Protein AF-A0AAN8XB09-F1 (afdb_monomer_lite)

Structure (mmCIF, N/CA/C/O backbone):
data_AF-A0AAN8XB09-F1
#
_entry.id   AF-A0AAN8XB09-F1
#
loop_
_atom_site.group_PDB
_atom_site.id
_atom_site.type_symbol
_atom_site.label_atom_id
_atom_site.label_alt_id
_atom_site.label_comp_id
_atom_site.label_asym_id
_atom_site.label_entity_id
_atom_site.label_seq_id
_atom_site.pdbx_PDB_ins_code
_atom_site.Cartn_x
_atom_site.Cartn_y
_atom_site.Cartn_z
_atom_site.occupancy
_atom_site.B_iso_or_equiv
_atom_site.auth_seq_id
_atom_site.auth_comp_id
_atom_site.auth_asym_id
_atom_site.auth_atom_id
_atom_site.pdbx_PDB_model_num
ATOM 1 N N . MET A 1 1 ? 33.584 -12.060 -69.309 1.00 44.81 1 MET A N 1
ATOM 2 C CA . MET A 1 1 ? 32.182 -11.634 -69.091 1.00 44.81 1 MET A CA 1
ATOM 3 C C . MET A 1 1 ? 31.789 -12.000 -67.665 1.00 44.81 1 MET A C 1
ATOM 5 O O . MET A 1 1 ? 31.507 -13.163 -67.406 1.00 44.81 1 MET A O 1
ATOM 9 N N . PHE A 1 2 ? 31.856 -11.060 -66.720 1.00 52.25 2 PHE A N 1
ATOM 10 C CA . PHE A 1 2 ? 31.506 -11.330 -65.321 1.00 52.25 2 PHE A CA 1
ATOM 11 C C . PHE A 1 2 ? 30.027 -11.010 -65.097 1.00 52.25 2 PHE A C 1
ATOM 13 O O . PHE A 1 2 ? 29.594 -9.882 -65.309 1.00 52.25 2 PHE A O 1
ATOM 20 N N . LYS A 1 3 ? 29.246 -12.029 -64.727 1.00 57.28 3 LYS A N 1
ATOM 21 C CA . LYS A 1 3 ? 27.818 -11.898 -64.423 1.00 57.28 3 LYS A CA 1
ATOM 22 C C . LYS A 1 3 ? 27.661 -11.194 -63.072 1.00 57.28 3 LYS A C 1
ATOM 24 O O . LYS A 1 3 ? 28.112 -11.712 -62.052 1.00 57.28 3 LYS A O 1
ATOM 29 N N . SER A 1 4 ? 27.030 -10.023 -63.080 1.00 57.72 4 SER A N 1
ATOM 30 C CA . SER A 1 4 ? 26.702 -9.240 -61.888 1.00 57.72 4 SER A CA 1
ATOM 31 C C . SER A 1 4 ? 25.824 -10.057 -60.935 1.00 57.72 4 SER A C 1
ATOM 33 O O . SER A 1 4 ? 24.752 -10.529 -61.317 1.00 57.72 4 SER A O 1
ATOM 35 N N . LYS A 1 5 ? 26.287 -10.252 -59.695 1.00 62.44 5 LYS A N 1
ATOM 36 C CA . LYS A 1 5 ? 25.524 -10.931 -58.640 1.00 62.44 5 LYS A CA 1
ATOM 37 C C . LYS A 1 5 ? 24.360 -10.030 -58.214 1.00 62.44 5 LYS A C 1
ATOM 39 O O . LYS A 1 5 ? 24.581 -8.865 -57.888 1.00 62.44 5 LYS A O 1
ATOM 44 N N . ARG A 1 6 ? 23.130 -10.558 -58.241 1.00 64.25 6 ARG A N 1
ATOM 45 C CA . ARG A 1 6 ? 21.943 -9.859 -57.724 1.00 64.25 6 ARG A CA 1
ATOM 46 C C . ARG A 1 6 ? 22.137 -9.637 -56.225 1.00 64.25 6 ARG A C 1
ATOM 48 O O . ARG A 1 6 ? 22.438 -10.588 -55.509 1.00 64.25 6 ARG A O 1
ATOM 55 N N . LYS A 1 7 ? 22.008 -8.388 -55.781 1.00 66.31 7 LYS A N 1
ATOM 56 C CA . LYS A 1 7 ? 21.988 -8.039 -54.361 1.00 66.31 7 LYS A CA 1
ATOM 57 C C . LYS A 1 7 ? 20.686 -8.596 -53.789 1.00 66.31 7 LYS A C 1
ATOM 59 O O . LYS A 1 7 ? 19.617 -8.191 -54.228 1.00 66.31 7 LYS A O 1
ATOM 64 N N . THR A 1 8 ? 20.777 -9.572 -52.897 1.00 66.62 8 THR A N 1
ATOM 65 C CA . THR A 1 8 ? 19.630 -10.028 -52.111 1.00 66.62 8 THR A CA 1
ATOM 66 C C . THR A 1 8 ? 19.258 -8.876 -51.183 1.00 66.62 8 THR A C 1
ATOM 68 O O . THR A 1 8 ? 20.065 -8.495 -50.337 1.00 66.62 8 THR A O 1
ATOM 71 N N . GLU A 1 9 ? 18.109 -8.248 -51.413 1.00 75.25 9 GLU A N 1
ATOM 72 C CA . GLU A 1 9 ? 17.637 -7.143 -50.579 1.00 75.25 9 GLU A CA 1
ATOM 73 C C . GLU A 1 9 ? 17.267 -7.689 -49.197 1.00 75.25 9 GLU A C 1
ATOM 75 O O . GLU A 1 9 ? 16.571 -8.700 -49.081 1.00 75.25 9 GLU A O 1
ATOM 80 N N . LEU A 1 10 ? 17.808 -7.063 -48.151 1.00 80.12 10 LEU A N 1
ATOM 81 C CA . LEU A 1 10 ? 17.445 -7.384 -46.775 1.00 80.12 10 LEU A CA 1
ATOM 82 C C . LEU A 1 10 ? 16.000 -6.927 -46.519 1.00 80.12 10 LEU A C 1
ATOM 84 O O . LEU A 1 10 ? 15.575 -5.927 -47.103 1.00 80.12 10 LEU A O 1
ATOM 88 N N . PRO A 1 11 ? 15.248 -7.635 -45.658 1.00 80.94 11 PRO A N 1
ATOM 89 C CA . PRO A 1 11 ? 13.928 -7.181 -45.244 1.00 80.94 11 PRO A CA 1
ATOM 90 C C . PRO A 1 11 ? 14.013 -5.784 -44.619 1.00 80.94 11 PRO A C 1
ATOM 92 O O . PRO A 1 11 ? 15.023 -5.421 -44.009 1.00 80.94 11 PRO A O 1
ATOM 95 N N . ALA A 1 12 ? 12.949 -5.003 -44.806 1.00 79.38 12 ALA A N 1
ATOM 96 C CA . ALA A 1 12 ? 12.862 -3.649 -44.283 1.00 79.38 12 ALA A CA 1
ATOM 97 C C . ALA A 1 12 ? 13.034 -3.632 -42.756 1.00 79.38 12 ALA A C 1
ATOM 99 O O . ALA A 1 12 ? 12.578 -4.539 -42.056 1.00 79.38 12 ALA A O 1
ATOM 100 N N . LEU A 1 13 ? 13.704 -2.589 -42.260 1.00 81.75 13 LEU A N 1
ATOM 101 C CA . LEU A 1 13 ? 13.862 -2.363 -40.829 1.00 81.75 13 LEU A CA 1
ATOM 102 C C . LEU A 1 13 ? 12.473 -2.126 -40.208 1.00 81.75 13 LEU A C 1
ATOM 104 O O . LEU A 1 13 ? 11.693 -1.370 -40.792 1.00 81.75 13 LEU A O 1
ATOM 108 N N . PRO A 1 14 ? 12.148 -2.753 -39.064 1.00 84.56 14 PRO A N 1
ATOM 109 C CA . PRO A 1 14 ? 10.896 -2.481 -38.374 1.00 84.56 14 PRO A CA 1
ATOM 110 C C . PRO A 1 14 ? 10.813 -1.010 -37.957 1.00 84.56 14 PRO A C 1
ATOM 112 O O . PRO A 1 14 ? 11.830 -0.368 -37.678 1.00 84.56 14 PRO A O 1
ATOM 115 N N . GLU A 1 15 ? 9.590 -0.487 -37.926 1.00 84.94 15 GLU A N 1
ATOM 116 C CA . GLU A 1 15 ? 9.333 0.876 -37.476 1.00 84.94 15 GLU A CA 1
ATOM 117 C C . GLU A 1 15 ? 9.618 1.020 -35.979 1.00 84.94 15 GLU A C 1
ATOM 119 O O . GLU A 1 15 ? 9.389 0.106 -35.184 1.00 84.94 15 GLU A O 1
ATOM 124 N N . VAL A 1 16 ? 10.145 2.187 -35.608 1.00 88.81 16 VAL A N 1
ATOM 125 C CA . VAL A 1 16 ? 10.386 2.536 -34.207 1.00 88.81 16 VAL A CA 1
ATOM 126 C C . VAL A 1 16 ? 9.027 2.795 -33.549 1.00 88.81 16 VAL A C 1
ATOM 128 O O . VAL A 1 16 ? 8.222 3.523 -34.136 1.00 88.81 16 VAL A O 1
ATOM 131 N N . PRO A 1 17 ? 8.755 2.228 -32.360 1.00 89.56 17 PRO A N 1
ATOM 132 C CA . PRO A 1 17 ? 7.486 2.437 -31.673 1.00 89.56 17 PRO A CA 1
ATOM 133 C C . PRO A 1 17 ? 7.253 3.914 -31.348 1.00 89.56 17 PRO A C 1
ATOM 135 O O . PRO A 1 17 ? 8.194 4.700 -31.182 1.00 89.56 17 PRO A O 1
ATOM 138 N N . SER A 1 18 ? 5.980 4.291 -31.251 1.00 91.94 18 SER A N 1
ATOM 139 C CA . SER A 1 18 ? 5.593 5.639 -30.841 1.00 91.94 18 SER A CA 1
ATOM 140 C C . SER A 1 18 ? 5.784 5.844 -29.335 1.00 91.94 18 SER A C 1
ATOM 142 O O . SER A 1 18 ? 5.909 4.895 -28.560 1.00 91.94 18 SER A O 1
ATOM 144 N N . TRP A 1 19 ? 5.791 7.109 -28.904 1.00 91.19 19 TRP A N 1
ATOM 145 C CA . TRP A 1 19 ? 5.917 7.449 -27.484 1.00 91.19 19 TRP A CA 1
ATOM 146 C C . TRP A 1 19 ? 4.750 6.913 -26.649 1.00 91.19 19 TRP A C 1
ATOM 148 O O . TRP A 1 19 ? 4.971 6.378 -25.568 1.00 91.19 19 TRP A O 1
ATOM 158 N N . ASP A 1 20 ? 3.533 6.976 -27.190 1.00 92.31 20 ASP A N 1
ATOM 159 C CA . ASP A 1 20 ? 2.329 6.489 -26.512 1.00 92.31 20 ASP A CA 1
ATOM 160 C C . ASP A 1 20 ? 2.385 4.974 -26.266 1.00 92.31 20 ASP A C 1
ATOM 162 O O . ASP A 1 20 ? 1.995 4.505 -25.200 1.00 92.31 20 ASP A O 1
ATOM 166 N N . GLN A 1 21 ? 2.929 4.215 -27.224 1.00 89.12 21 GLN A N 1
ATOM 167 C CA . GLN A 1 21 ? 3.105 2.764 -27.104 1.00 89.12 21 GLN A CA 1
ATOM 168 C C . GLN A 1 21 ? 4.128 2.414 -26.022 1.00 89.12 21 GLN A C 1
ATOM 170 O O . GLN A 1 21 ? 3.897 1.528 -25.206 1.00 89.12 21 GLN A O 1
ATOM 175 N N . MET A 1 22 ? 5.238 3.154 -25.968 1.00 87.81 22 MET A N 1
ATOM 176 C CA . MET A 1 22 ? 6.234 2.970 -24.912 1.00 87.81 22 MET A CA 1
ATOM 177 C C . MET A 1 22 ? 5.668 3.325 -23.530 1.00 87.81 22 MET A C 1
ATOM 179 O O . MET A 1 22 ? 5.970 2.651 -22.549 1.00 87.81 22 MET A O 1
ATOM 183 N N . GLU A 1 23 ? 4.848 4.373 -23.429 1.00 88.69 23 GLU A N 1
ATOM 184 C CA . GLU A 1 23 ? 4.213 4.755 -22.166 1.00 88.69 23 GLU A CA 1
ATOM 185 C C . GLU A 1 23 ? 3.176 3.718 -21.703 1.00 88.69 23 GLU A C 1
ATOM 187 O O . GLU A 1 23 ? 3.090 3.426 -20.508 1.00 88.69 23 GLU A O 1
ATOM 192 N N . GLU A 1 24 ? 2.405 3.142 -22.627 1.00 90.25 24 GLU A N 1
ATOM 193 C CA . GLU A 1 24 ? 1.474 2.046 -22.344 1.00 90.25 24 GLU A CA 1
ATOM 194 C C . GLU A 1 24 ? 2.210 0.817 -21.796 1.00 90.25 24 GLU A C 1
ATOM 196 O O . GLU A 1 24 ? 1.848 0.317 -20.727 1.00 90.25 24 GLU A O 1
ATOM 201 N N . ASP A 1 25 ? 3.289 0.396 -22.458 1.00 86.12 25 ASP A N 1
ATOM 202 C CA . ASP A 1 25 ? 4.109 -0.739 -22.027 1.00 86.12 25 ASP A CA 1
ATOM 203 C C . ASP A 1 25 ? 4.697 -0.510 -20.626 1.00 86.12 25 ASP A C 1
ATOM 205 O O . ASP A 1 25 ? 4.693 -1.413 -19.786 1.00 86.12 25 ASP A O 1
ATOM 209 N N . LEU A 1 26 ? 5.142 0.714 -20.318 1.00 82.69 26 LEU A N 1
ATOM 210 C CA . LEU A 1 26 ? 5.660 1.073 -18.994 1.00 82.69 26 LEU A CA 1
ATOM 211 C C . LEU A 1 26 ? 4.578 1.064 -17.908 1.00 82.69 26 LEU A C 1
ATOM 213 O O . LEU A 1 26 ? 4.854 0.665 -16.778 1.00 82.69 26 LEU A O 1
ATOM 217 N N . LYS A 1 27 ? 3.348 1.479 -18.226 1.00 82.25 27 LYS A N 1
ATOM 218 C CA . LYS A 1 27 ? 2.212 1.424 -17.288 1.00 82.25 27 LYS A CA 1
ATOM 219 C C . LYS A 1 27 ? 1.744 -0.006 -17.032 1.00 82.25 27 LYS A C 1
ATOM 221 O O . LYS A 1 27 ? 1.271 -0.299 -15.937 1.00 82.25 27 LYS A O 1
ATOM 226 N N . ALA A 1 28 ? 1.855 -0.874 -18.033 1.00 81.94 28 ALA A N 1
ATOM 227 C CA . ALA A 1 28 ? 1.493 -2.284 -17.942 1.00 81.94 28 ALA A CA 1
ATOM 228 C C . ALA A 1 28 ? 2.612 -3.164 -17.352 1.00 81.94 28 ALA A C 1
ATOM 230 O O . ALA A 1 28 ? 2.370 -4.322 -17.006 1.00 81.94 28 ALA A O 1
ATOM 231 N N . SER A 1 29 ? 3.827 -2.627 -17.228 1.00 81.81 29 SER A N 1
ATOM 232 C CA . SER A 1 29 ? 4.996 -3.353 -16.741 1.00 81.81 29 SER A CA 1
ATOM 233 C C . SER A 1 29 ? 4.897 -3.697 -15.254 1.00 81.81 29 SER A C 1
ATOM 235 O O . SER A 1 29 ? 4.592 -2.852 -14.414 1.00 81.81 29 SER A O 1
ATOM 237 N N . ALA A 1 30 ? 5.234 -4.942 -14.915 1.00 77.44 30 ALA A N 1
ATOM 238 C CA . ALA A 1 30 ? 5.360 -5.407 -13.536 1.00 77.44 30 ALA A CA 1
ATOM 239 C C . ALA A 1 30 ? 6.836 -5.547 -13.138 1.00 77.44 30 ALA A C 1
ATOM 241 O O . ALA A 1 30 ? 7.695 -5.868 -13.956 1.00 77.44 30 ALA A O 1
ATOM 242 N N . THR A 1 31 ? 7.138 -5.402 -11.847 1.00 69.62 31 THR A N 1
ATOM 243 C CA . THR A 1 31 ? 8.500 -5.584 -11.302 1.00 69.62 31 THR A CA 1
ATOM 244 C C . THR A 1 31 ? 9.031 -7.015 -11.437 1.00 69.62 31 THR A C 1
ATOM 246 O O . THR A 1 31 ? 10.227 -7.251 -11.279 1.00 69.62 31 THR A O 1
ATOM 249 N N . SER A 1 32 ? 8.156 -7.971 -11.759 1.00 76.62 32 SER A N 1
ATOM 250 C CA . SER A 1 32 ? 8.496 -9.356 -12.086 1.00 76.62 32 SER A CA 1
ATOM 251 C C . SER A 1 32 ? 8.877 -9.578 -13.554 1.00 76.62 32 SER A C 1
ATOM 253 O O . SER A 1 32 ? 9.080 -10.723 -13.953 1.00 76.62 32 SER A O 1
ATOM 255 N N . ASP A 1 33 ? 8.903 -8.535 -14.382 1.00 79.50 33 ASP A N 1
ATOM 256 C CA . ASP A 1 33 ? 9.266 -8.673 -15.788 1.00 79.50 33 ASP A CA 1
ATOM 257 C C . ASP A 1 33 ? 10.782 -8.877 -15.958 1.00 79.50 33 ASP A C 1
ATOM 259 O O . ASP A 1 33 ? 11.610 -8.353 -15.207 1.00 79.50 33 ASP A O 1
ATOM 263 N N . ILE A 1 34 ? 11.161 -9.649 -16.974 1.00 73.00 34 ILE A N 1
ATOM 264 C CA . ILE A 1 34 ? 12.537 -10.064 -17.270 1.00 73.00 34 ILE A CA 1
ATOM 265 C C . ILE A 1 34 ? 13.437 -8.844 -17.489 1.00 73.00 34 ILE A C 1
ATOM 267 O O . ILE A 1 34 ? 14.611 -8.875 -17.113 1.00 73.00 34 ILE A O 1
ATOM 271 N N . VAL A 1 35 ? 12.887 -7.755 -18.032 1.00 71.38 35 VAL A N 1
ATOM 272 C CA . VAL A 1 35 ? 13.592 -6.479 -18.237 1.00 71.38 35 VAL A CA 1
ATOM 273 C C . VAL A 1 35 ? 14.124 -5.910 -16.915 1.00 71.38 35 VAL A C 1
ATOM 275 O O . VAL A 1 35 ? 15.231 -5.378 -16.879 1.00 71.38 35 VAL A O 1
ATOM 278 N N . PHE A 1 36 ? 13.392 -6.091 -15.812 1.00 71.06 36 PHE A N 1
ATOM 279 C CA . PHE A 1 36 ? 13.781 -5.605 -14.484 1.00 71.06 36 PHE A CA 1
ATOM 280 C C . PHE A 1 36 ? 14.542 -6.645 -13.652 1.00 71.06 36 PHE A C 1
ATOM 282 O O . PHE A 1 36 ? 15.275 -6.276 -12.736 1.00 71.06 36 PHE A O 1
ATOM 289 N N . ILE A 1 37 ? 14.410 -7.934 -13.976 1.00 72.88 37 ILE A N 1
ATOM 290 C CA . ILE A 1 37 ? 15.095 -9.029 -13.270 1.00 72.88 37 ILE A CA 1
ATOM 291 C C . ILE A 1 37 ? 16.512 -9.277 -13.816 1.00 72.88 37 ILE A C 1
ATOM 293 O O . ILE A 1 37 ? 17.395 -9.687 -13.066 1.00 72.88 37 ILE A O 1
ATOM 297 N N . SER A 1 38 ? 16.747 -9.061 -15.115 1.00 57.88 38 SER A N 1
ATOM 298 C CA . SER A 1 38 ? 17.962 -9.538 -15.801 1.00 57.88 38 SER A CA 1
ATOM 299 C C . SER A 1 38 ? 19.120 -8.536 -15.902 1.00 57.88 38 SER A C 1
ATOM 301 O O . SER A 1 38 ? 20.157 -8.879 -16.473 1.00 57.88 38 SER A O 1
ATOM 303 N N . SER A 1 39 ? 19.011 -7.332 -15.327 1.00 49.12 39 SER A N 1
ATOM 304 C CA . SER A 1 39 ? 20.153 -6.407 -15.294 1.00 49.12 39 SER A CA 1
ATOM 305 C C . SER A 1 39 ? 21.240 -6.926 -14.329 1.00 49.12 39 SER A C 1
ATOM 307 O O . SER A 1 39 ? 20.944 -7.141 -13.152 1.00 49.12 39 SER A O 1
ATOM 309 N N . PRO A 1 40 ? 22.506 -7.114 -14.762 1.00 52.12 40 PRO A N 1
ATOM 310 C CA . PRO A 1 40 ? 23.559 -7.727 -13.943 1.00 52.12 40 PRO A CA 1
ATOM 311 C C . PRO A 1 40 ? 24.061 -6.856 -12.780 1.00 52.12 40 PRO A C 1
ATOM 313 O O . PRO A 1 40 ? 24.968 -7.269 -12.058 1.00 52.12 40 PRO A O 1
ATOM 316 N N . PHE A 1 41 ? 23.523 -5.651 -12.583 1.00 48.97 41 PHE A N 1
ATOM 317 C CA . PHE A 1 41 ? 24.039 -4.687 -11.611 1.00 48.97 41 PHE A CA 1
ATOM 318 C C . PHE A 1 41 ? 23.384 -4.835 -10.227 1.00 48.97 41 PHE A C 1
ATOM 320 O O . PHE A 1 41 ? 22.848 -3.902 -9.641 1.00 48.97 41 PHE A O 1
ATOM 327 N N . ALA A 1 42 ? 23.442 -6.047 -9.675 1.00 46.44 42 ALA A N 1
ATOM 328 C CA . ALA A 1 42 ? 23.101 -6.331 -8.279 1.00 46.44 42 ALA A CA 1
ATOM 329 C C . ALA A 1 42 ? 24.324 -6.179 -7.347 1.00 46.44 42 ALA A C 1
ATOM 331 O O . ALA A 1 42 ? 24.497 -6.957 -6.408 1.00 46.44 42 ALA A O 1
ATOM 332 N N . GLY A 1 43 ? 25.208 -5.209 -7.608 1.00 45.03 43 GLY A N 1
ATOM 333 C CA . GLY A 1 43 ? 26.452 -5.048 -6.857 1.00 45.03 43 GLY A CA 1
ATOM 334 C C . GLY A 1 43 ? 26.904 -3.599 -6.728 1.00 45.03 43 GLY A C 1
ATOM 335 O O . GLY A 1 43 ? 27.478 -3.054 -7.661 1.00 45.03 43 GLY A O 1
ATOM 336 N N . GLY A 1 44 ? 26.732 -3.030 -5.531 1.00 38.03 44 GLY A N 1
ATOM 337 C CA . GLY A 1 44 ? 27.515 -1.882 -5.068 1.00 38.03 44 GLY A CA 1
ATOM 338 C C . GLY A 1 44 ? 26.703 -0.636 -4.736 1.00 38.03 44 GLY A C 1
ATOM 339 O O . GLY A 1 44 ? 26.583 0.271 -5.545 1.00 38.03 44 GLY A O 1
ATOM 340 N N . ILE A 1 45 ? 26.223 -0.557 -3.495 1.00 49.50 45 ILE A N 1
ATOM 341 C CA . ILE A 1 45 ? 25.900 0.719 -2.854 1.00 49.50 45 ILE A CA 1
ATOM 342 C C . ILE A 1 45 ? 27.235 1.456 -2.667 1.00 49.50 45 ILE A C 1
ATOM 344 O O . ILE A 1 45 ? 28.045 1.031 -1.842 1.00 49.50 45 ILE A O 1
ATOM 348 N N . THR A 1 46 ? 27.486 2.535 -3.409 1.00 44.84 46 THR A N 1
ATOM 349 C CA . THR A 1 46 ? 28.518 3.515 -3.040 1.00 44.84 46 THR A CA 1
ATOM 350 C C . THR A 1 46 ? 27.866 4.856 -2.759 1.00 44.84 46 THR A C 1
ATOM 352 O O . THR A 1 46 ? 27.464 5.585 -3.659 1.00 44.84 46 THR A O 1
ATOM 355 N N . ASP A 1 47 ? 27.770 5.114 -1.462 1.00 48.56 47 ASP A N 1
ATOM 356 C CA . ASP A 1 47 ? 27.557 6.390 -0.793 1.00 48.56 47 ASP A CA 1
ATOM 357 C C . ASP A 1 47 ? 28.414 7.512 -1.425 1.00 48.56 47 ASP A C 1
ATOM 359 O O . ASP A 1 47 ? 29.637 7.384 -1.522 1.00 48.56 47 ASP A O 1
ATOM 363 N N . GLY A 1 48 ? 27.789 8.601 -1.888 1.00 39.72 48 GLY A N 1
ATOM 364 C CA . GLY A 1 48 ? 28.491 9.725 -2.518 1.00 39.72 48 GLY A CA 1
ATOM 365 C C . GLY A 1 48 ? 27.580 10.913 -2.854 1.00 39.72 48 GLY A C 1
ATOM 366 O O . GLY A 1 48 ? 26.703 10.811 -3.700 1.00 39.72 48 GLY A O 1
ATOM 367 N N . MET A 1 49 ? 27.805 12.039 -2.168 1.00 38.62 49 MET A N 1
ATOM 368 C CA . MET A 1 49 ? 27.081 13.325 -2.223 1.00 38.62 49 MET A CA 1
ATOM 369 C C . MET A 1 49 ? 26.705 13.879 -3.620 1.00 38.62 49 MET A C 1
ATOM 371 O O . MET A 1 49 ? 27.438 13.673 -4.589 1.00 38.62 49 MET A O 1
ATOM 375 N N . PRO A 1 50 ? 25.654 14.730 -3.708 1.00 48.66 50 PRO A N 1
ATOM 376 C CA . PRO A 1 50 ? 25.236 15.361 -4.953 1.00 48.66 50 PRO A CA 1
ATOM 377 C C . PRO A 1 50 ? 26.107 16.587 -5.253 1.00 48.66 50 PRO A C 1
ATOM 379 O O . PRO A 1 50 ? 26.167 17.530 -4.465 1.00 48.66 50 PRO A O 1
ATOM 382 N N . THR A 1 51 ? 26.762 16.600 -6.413 1.00 42.31 51 THR A N 1
ATOM 383 C CA . THR A 1 51 ? 27.382 17.821 -6.945 1.00 42.31 51 THR A CA 1
ATOM 384 C C . THR A 1 51 ? 26.532 18.313 -8.107 1.00 42.31 51 THR A C 1
ATOM 386 O O . THR A 1 51 ? 26.448 17.656 -9.141 1.00 42.31 51 THR A O 1
ATOM 389 N N . GLU A 1 52 ? 25.882 19.461 -7.929 1.00 54.56 52 GLU A N 1
ATOM 390 C CA . GLU A 1 52 ? 25.200 20.183 -9.000 1.00 54.56 52 GLU A CA 1
ATOM 391 C C . GLU A 1 52 ? 26.195 20.537 -10.114 1.00 54.56 52 GLU A C 1
ATOM 393 O O . GLU A 1 52 ? 27.061 21.395 -9.935 1.00 54.56 52 GLU A O 1
ATOM 398 N N . LYS A 1 53 ? 26.056 19.907 -11.285 1.00 45.00 53 LYS A N 1
ATOM 399 C CA . LYS A 1 53 ? 26.498 20.473 -12.563 1.00 45.00 53 LYS A CA 1
ATOM 400 C C . LYS A 1 53 ? 25.493 20.146 -13.659 1.00 45.00 53 LYS A C 1
ATOM 402 O O . LYS A 1 53 ? 25.274 19.000 -14.028 1.00 45.00 53 LYS A O 1
ATOM 407 N N . SER A 1 54 ? 24.899 21.212 -14.164 1.00 51.22 54 SER A N 1
ATOM 408 C CA . SER A 1 54 ? 24.066 21.305 -15.350 1.00 51.22 54 SER A CA 1
ATOM 409 C C . SER A 1 54 ? 24.901 21.141 -16.623 1.00 51.22 54 SER A C 1
ATOM 411 O O . SER A 1 54 ? 25.762 21.974 -16.892 1.00 51.22 54 SER A O 1
ATOM 413 N N . THR A 1 55 ? 24.649 20.087 -17.407 1.00 44.78 55 THR A N 1
ATOM 414 C CA . THR A 1 55 ? 24.511 20.096 -18.885 1.00 44.78 55 THR A CA 1
ATOM 415 C C . THR A 1 55 ? 24.196 18.682 -19.393 1.00 44.78 55 THR A C 1
ATOM 417 O O . THR A 1 55 ? 25.053 17.811 -19.398 1.00 44.78 55 THR A O 1
ATOM 420 N N . ASP A 1 56 ? 22.927 18.486 -19.758 1.00 50.16 56 ASP A N 1
ATOM 421 C CA . ASP A 1 56 ? 22.363 17.618 -20.804 1.00 50.16 56 ASP A CA 1
ATOM 422 C C . ASP A 1 56 ? 23.247 16.543 -21.468 1.00 50.16 56 ASP A C 1
ATOM 424 O O . ASP A 1 56 ? 23.463 16.552 -22.674 1.00 50.16 56 ASP A O 1
ATOM 428 N N . GLU A 1 57 ? 23.616 15.522 -20.708 1.00 53.22 57 GLU A N 1
ATOM 429 C CA . GLU A 1 57 ? 23.443 14.133 -21.132 1.00 53.22 57 GLU A CA 1
ATOM 430 C C . GLU A 1 57 ? 22.847 13.421 -19.922 1.00 53.22 57 GLU A C 1
ATOM 432 O O . GLU A 1 57 ? 23.565 12.991 -19.023 1.00 53.22 57 GLU A O 1
ATOM 437 N N . PHE A 1 58 ? 21.512 13.366 -19.833 1.00 56.81 58 PHE A N 1
ATOM 438 C CA . PHE A 1 58 ? 20.877 12.430 -18.910 1.00 56.81 58 PHE A CA 1
ATOM 439 C C . PHE A 1 58 ? 21.356 11.047 -19.329 1.00 56.81 58 PHE A C 1
ATOM 441 O O . PHE A 1 58 ? 20.901 10.511 -20.344 1.00 56.81 58 PHE A O 1
ATOM 448 N N . ASN A 1 59 ? 22.328 10.513 -18.591 1.00 64.38 59 ASN A N 1
ATOM 449 C CA . ASN A 1 59 ? 22.786 9.157 -18.779 1.00 64.38 59 ASN A CA 1
ATOM 450 C C . ASN A 1 59 ? 21.527 8.293 -18.690 1.00 64.38 59 ASN A C 1
ATOM 452 O O . ASN A 1 59 ? 20.772 8.402 -17.722 1.00 64.38 59 ASN A O 1
ATOM 456 N N . LYS A 1 60 ? 21.207 7.553 -19.757 1.00 65.12 60 LYS A N 1
ATOM 457 C CA . LYS A 1 60 ? 19.927 6.827 -19.841 1.00 65.12 60 LYS A CA 1
ATOM 458 C C . LYS A 1 60 ? 19.749 5.929 -18.618 1.00 65.12 60 LYS A C 1
ATOM 460 O O . LYS A 1 60 ? 18.645 5.824 -18.094 1.00 65.12 60 LYS A O 1
ATOM 465 N N . ASP A 1 61 ? 20.861 5.395 -18.130 1.00 67.56 61 ASP A N 1
ATOM 466 C CA . ASP A 1 61 ? 20.963 4.581 -16.928 1.00 67.56 61 ASP A CA 1
ATOM 467 C C . ASP A 1 61 ? 20.462 5.326 -15.671 1.00 67.56 61 ASP A C 1
ATOM 469 O O . ASP A 1 61 ? 19.630 4.787 -14.943 1.00 67.56 61 ASP A O 1
ATOM 473 N N . ASP A 1 62 ? 20.809 6.604 -15.484 1.00 81.38 62 ASP A N 1
ATOM 474 C CA . ASP A 1 62 ? 20.334 7.430 -14.358 1.00 81.38 62 ASP A CA 1
ATOM 475 C C . ASP A 1 62 ? 18.820 7.694 -14.421 1.00 81.38 62 ASP A C 1
ATOM 477 O O . ASP A 1 62 ? 18.156 7.886 -13.396 1.00 81.38 62 ASP A O 1
ATOM 481 N N . LEU A 1 63 ? 18.249 7.751 -15.629 1.00 84.88 63 LEU A N 1
ATOM 482 C CA . LEU A 1 63 ? 16.810 7.933 -15.807 1.00 84.88 63 LEU A CA 1
ATOM 483 C C . LEU A 1 63 ? 16.052 6.646 -15.468 1.00 84.88 63 LEU A C 1
ATOM 485 O O . LEU A 1 63 ? 15.007 6.711 -14.819 1.00 84.88 63 LEU A O 1
ATOM 489 N N . PHE A 1 64 ? 16.590 5.488 -15.857 1.00 85.44 64 PHE A N 1
ATOM 490 C CA . PHE A 1 64 ? 16.024 4.188 -15.497 1.00 85.44 64 PHE A CA 1
ATOM 491 C C . PHE A 1 64 ? 16.097 3.930 -13.991 1.00 85.44 64 PHE A C 1
ATOM 493 O O . PHE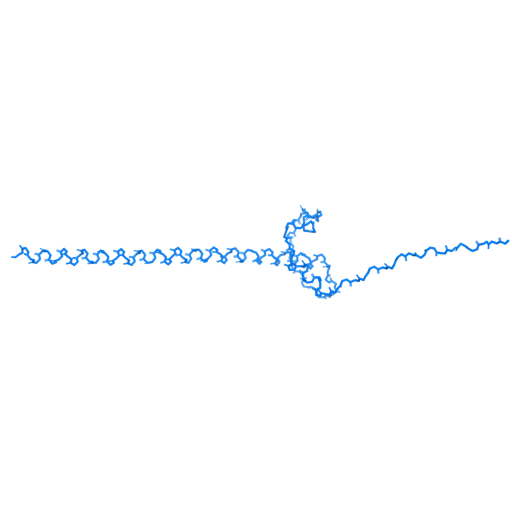 A 1 64 ? 15.116 3.464 -13.410 1.00 85.44 64 PHE A O 1
ATOM 500 N N . GLU A 1 65 ? 17.200 4.293 -13.334 1.00 87.50 65 GLU A N 1
ATOM 501 C CA . GLU A 1 65 ? 17.306 4.215 -11.874 1.00 87.50 65 GLU A CA 1
ATOM 502 C C . GLU A 1 65 ? 16.264 5.097 -11.182 1.00 87.50 65 GLU A C 1
ATOM 504 O O . GLU A 1 65 ? 15.536 4.631 -10.305 1.00 87.50 65 GLU A O 1
ATOM 509 N N . LYS A 1 66 ? 16.097 6.344 -11.636 1.00 88.25 66 LYS A N 1
ATOM 510 C CA . LYS A 1 66 ? 15.066 7.245 -11.097 1.00 88.25 66 LYS A CA 1
ATOM 511 C C . LYS A 1 66 ? 13.650 6.730 -11.334 1.00 88.25 66 LYS A C 1
ATOM 513 O O . LYS A 1 66 ? 12.804 6.866 -10.451 1.00 88.25 66 LYS A O 1
ATOM 518 N N . ALA A 1 67 ? 13.382 6.144 -12.499 1.00 88.31 67 ALA A N 1
ATOM 519 C CA . ALA A 1 67 ? 12.089 5.539 -12.800 1.00 88.31 67 ALA A CA 1
ATOM 520 C C . ALA A 1 67 ? 11.805 4.350 -11.868 1.00 88.31 67 ALA A C 1
ATOM 522 O O . ALA A 1 67 ? 10.712 4.254 -11.309 1.00 88.31 67 ALA A O 1
ATOM 523 N N . ARG A 1 68 ? 12.802 3.494 -11.617 1.00 87.31 68 ARG A N 1
ATOM 524 C CA . ARG A 1 68 ? 12.693 2.381 -10.664 1.00 87.31 68 ARG A CA 1
ATOM 525 C C . ARG A 1 68 ? 12.429 2.877 -9.245 1.00 87.31 68 ARG A C 1
ATOM 527 O O . ARG A 1 68 ? 11.523 2.373 -8.583 1.00 87.31 68 ARG A O 1
ATOM 534 N N . ASP A 1 69 ? 13.187 3.869 -8.793 1.00 93.62 69 ASP A N 1
ATOM 535 C CA . ASP A 1 69 ? 13.009 4.474 -7.474 1.00 93.62 69 ASP A CA 1
ATOM 536 C C . ASP A 1 69 ? 11.616 5.079 -7.313 1.00 93.62 69 ASP A C 1
ATOM 538 O O . ASP A 1 69 ? 11.002 4.965 -6.250 1.00 93.62 69 ASP A O 1
ATOM 542 N N . PHE A 1 70 ? 11.106 5.719 -8.366 1.00 94.69 70 PHE A N 1
ATOM 543 C CA . PHE A 1 70 ? 9.761 6.268 -8.381 1.00 94.69 70 PHE A CA 1
ATOM 544 C C . PHE A 1 70 ? 8.707 5.168 -8.233 1.00 94.69 70 PHE A C 1
ATOM 546 O O . PHE A 1 70 ? 7.858 5.273 -7.349 1.00 94.69 70 PHE A O 1
ATOM 553 N N . VAL A 1 71 ? 8.790 4.098 -9.029 1.00 94.44 71 VAL A N 1
ATOM 554 C CA . VAL A 1 71 ? 7.849 2.967 -8.955 1.00 94.44 71 VAL A CA 1
ATOM 555 C C . VAL A 1 71 ? 7.906 2.309 -7.578 1.00 94.44 71 VAL A C 1
ATOM 557 O O . VAL A 1 71 ? 6.873 2.158 -6.933 1.00 94.44 71 VAL A O 1
ATOM 560 N N . MET A 1 72 ? 9.104 2.028 -7.057 1.00 94.25 72 MET A N 1
ATOM 561 C CA . MET A 1 72 ? 9.265 1.462 -5.715 1.00 94.25 72 MET A CA 1
ATOM 562 C C . MET A 1 72 ? 8.650 2.348 -4.629 1.00 94.25 72 MET A C 1
ATOM 564 O O . MET A 1 72 ? 7.999 1.851 -3.710 1.00 94.25 72 MET A O 1
ATOM 568 N N . LYS A 1 73 ? 8.862 3.666 -4.683 1.00 94.25 73 LYS A N 1
ATOM 569 C CA . LYS A 1 73 ? 8.268 4.590 -3.705 1.00 94.25 73 LYS A CA 1
ATOM 570 C C . LYS A 1 73 ? 6.754 4.653 -3.851 1.00 94.25 73 LYS A C 1
ATOM 572 O O . LYS A 1 73 ? 6.066 4.680 -2.836 1.00 94.25 73 LYS A O 1
ATOM 577 N N . ASN A 1 74 ? 6.245 4.645 -5.078 1.00 95.75 74 ASN A N 1
ATOM 578 C CA . ASN A 1 74 ? 4.815 4.646 -5.344 1.00 95.75 74 ASN A CA 1
ATOM 579 C C . ASN A 1 74 ? 4.139 3.384 -4.785 1.00 95.75 74 ASN A C 1
ATOM 581 O O . ASN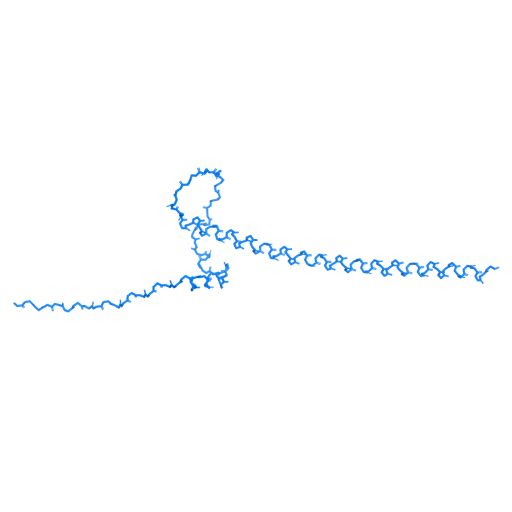 A 1 74 ? 3.144 3.496 -4.073 1.00 95.75 74 ASN A O 1
ATOM 585 N N . ASP A 1 75 ? 4.732 2.208 -4.988 1.00 94.75 75 ASP A N 1
ATOM 586 C CA . ASP A 1 75 ? 4.233 0.949 -4.423 1.00 94.75 75 ASP A CA 1
ATOM 587 C C . ASP A 1 75 ? 4.218 0.981 -2.891 1.00 94.75 75 ASP A C 1
ATOM 589 O O . ASP A 1 75 ? 3.225 0.611 -2.263 1.00 94.75 75 ASP A O 1
ATOM 593 N N . ASN A 1 76 ? 5.284 1.500 -2.273 1.00 96.06 76 ASN A N 1
ATOM 594 C CA . ASN A 1 76 ? 5.332 1.686 -0.821 1.00 96.06 76 ASN A CA 1
ATOM 595 C C . ASN A 1 76 ? 4.241 2.649 -0.325 1.00 96.06 76 ASN A C 1
ATOM 597 O O . ASN A 1 76 ? 3.648 2.422 0.729 1.00 96.06 76 ASN A O 1
ATOM 601 N N . ILE A 1 77 ? 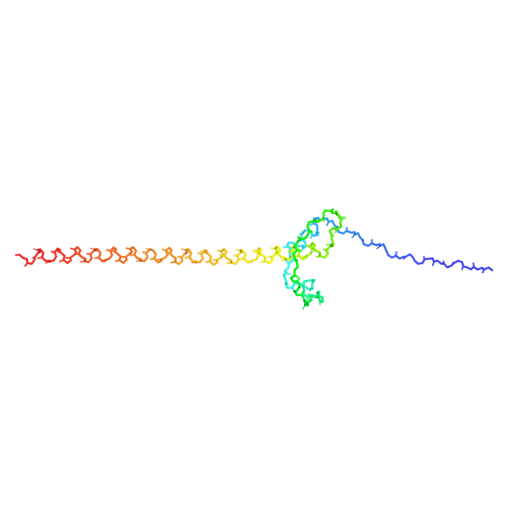3.959 3.726 -1.064 1.00 96.19 77 ILE A N 1
ATOM 602 C CA . ILE A 1 77 ? 2.883 4.667 -0.726 1.00 96.19 77 ILE A CA 1
ATOM 603 C C . ILE A 1 77 ? 1.522 3.971 -0.804 1.00 96.19 77 ILE A C 1
ATOM 605 O O . ILE A 1 77 ? 0.720 4.120 0.117 1.00 96.19 77 ILE A O 1
ATOM 609 N N . LEU A 1 78 ? 1.272 3.179 -1.848 1.00 95.50 78 LEU A N 1
ATOM 610 C CA . LEU A 1 78 ? 0.021 2.436 -2.007 1.00 95.50 78 LEU A CA 1
ATOM 611 C C . LEU A 1 78 ? -0.182 1.415 -0.881 1.00 95.50 78 LEU A C 1
ATOM 613 O O . LEU A 1 78 ? -1.268 1.350 -0.304 1.00 95.50 78 LEU A O 1
ATOM 617 N N . GLN A 1 79 ? 0.865 0.678 -0.506 1.00 95.31 79 GLN A N 1
ATOM 618 C CA . GLN A 1 79 ? 0.820 -0.241 0.635 1.00 95.31 79 GLN A CA 1
ATOM 619 C C . GLN A 1 79 ? 0.552 0.500 1.949 1.00 95.31 79 GLN A C 1
ATOM 621 O O . GLN A 1 79 ? -0.310 0.097 2.728 1.00 95.31 79 GLN A O 1
ATOM 626 N N . ASN A 1 80 ? 1.233 1.623 2.186 1.00 95.25 80 ASN A N 1
ATOM 627 C CA . ASN A 1 80 ? 1.004 2.439 3.377 1.00 95.25 80 ASN A CA 1
ATOM 628 C C . ASN A 1 80 ? -0.423 2.998 3.432 1.00 95.25 80 ASN A C 1
ATOM 630 O O . ASN A 1 80 ? -0.998 3.083 4.516 1.00 95.25 80 ASN A O 1
ATOM 634 N N . MET A 1 81 ? -1.007 3.352 2.285 1.00 95.94 81 MET A N 1
ATOM 635 C CA . MET A 1 81 ? -2.393 3.811 2.201 1.00 95.94 81 MET A CA 1
ATOM 636 C C . MET A 1 81 ? -3.370 2.706 2.616 1.00 95.94 81 MET A C 1
ATOM 638 O O . MET A 1 81 ? -4.238 2.957 3.448 1.00 95.94 81 MET A O 1
ATOM 642 N N . GLN A 1 82 ? -3.172 1.475 2.134 1.00 95.25 82 GLN A N 1
ATOM 643 C CA . GLN A 1 82 ? -3.978 0.318 2.546 1.00 95.25 82 GLN A CA 1
ATOM 644 C C . GLN A 1 82 ? -3.875 0.059 4.054 1.00 95.25 82 GLN A C 1
ATOM 646 O O . GLN A 1 82 ? -4.888 -0.066 4.739 1.00 95.25 82 GLN A O 1
ATOM 651 N N . VAL A 1 83 ? -2.656 0.059 4.603 1.00 96.44 83 VAL A N 1
ATOM 652 C CA . VAL A 1 83 ? -2.441 -0.116 6.049 1.00 96.44 83 VAL A CA 1
ATOM 653 C C . VAL A 1 83 ? -3.130 0.993 6.845 1.00 96.44 83 VAL A C 1
ATOM 655 O O . VAL A 1 83 ? -3.715 0.735 7.900 1.00 96.44 83 VAL A O 1
ATOM 658 N N . LEU A 1 84 ? -3.082 2.236 6.364 1.00 96.38 84 LEU A N 1
ATOM 659 C CA . LEU A 1 84 ? -3.720 3.361 7.036 1.00 96.38 84 LEU A CA 1
ATOM 660 C C . LEU A 1 84 ? -5.247 3.226 7.044 1.00 96.38 84 LEU A C 1
ATOM 662 O O . LEU A 1 84 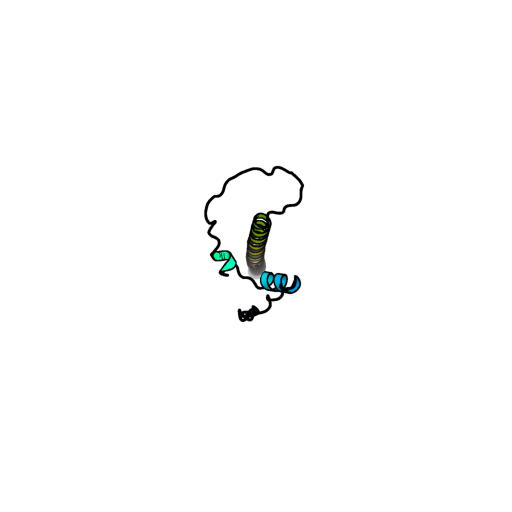? -5.863 3.465 8.084 1.00 96.38 84 LEU A O 1
ATOM 666 N N . GLU A 1 85 ? -5.848 2.799 5.933 1.00 96.50 85 GLU A N 1
ATOM 667 C CA . GLU A 1 85 ? -7.284 2.518 5.842 1.00 96.50 85 GLU A CA 1
ATOM 668 C C . GLU A 1 85 ? -7.704 1.412 6.818 1.00 96.50 85 GLU A C 1
ATOM 670 O O . GLU A 1 85 ? -8.657 1.588 7.583 1.00 96.50 85 GLU A O 1
ATOM 675 N N . GLU A 1 86 ? -6.952 0.310 6.880 1.00 95.62 86 GLU A N 1
ATOM 676 C CA . GLU A 1 86 ? -7.201 -0.771 7.839 1.00 95.62 86 GLU A CA 1
ATOM 677 C C . GLU A 1 86 ? -7.138 -0.274 9.287 1.00 95.62 86 GLU A C 1
ATOM 679 O O . GLU A 1 86 ? -8.001 -0.596 10.111 1.00 95.62 86 GLU A O 1
ATOM 684 N N . LYS A 1 87 ? -6.130 0.540 9.623 1.00 95.44 87 LYS A N 1
ATOM 685 C CA . LYS A 1 87 ? -5.982 1.111 10.969 1.00 95.44 87 LYS A CA 1
ATOM 686 C C . LYS A 1 87 ? -7.092 2.098 11.299 1.00 95.44 87 LYS A C 1
ATOM 688 O O . LYS A 1 87 ? -7.574 2.110 12.435 1.00 95.44 87 LYS A O 1
ATOM 693 N N . GLN A 1 88 ? -7.529 2.894 10.330 1.00 96.12 88 GLN A N 1
ATOM 694 C CA . GLN A 1 88 ? -8.650 3.809 10.498 1.00 96.12 88 GLN A CA 1
ATOM 695 C C . GLN A 1 88 ? -9.948 3.044 10.773 1.00 96.12 88 GLN A C 1
ATOM 697 O O . GLN A 1 88 ? -10.700 3.417 11.677 1.00 96.12 88 GLN A O 1
ATOM 702 N N . GLU A 1 89 ? -10.195 1.951 10.054 1.00 96.25 89 GLU A N 1
ATOM 703 C CA . GLU A 1 89 ? -11.367 1.104 10.267 1.00 96.25 89 GLU A CA 1
ATOM 704 C C . GLU A 1 89 ? -11.314 0.389 11.625 1.00 96.25 89 GLU A C 1
ATOM 706 O O . GLU A 1 89 ? -12.295 0.388 12.371 1.00 96.25 89 GLU A O 1
ATOM 711 N N . GLN A 1 90 ? -10.151 -0.136 12.023 1.00 95.75 90 GLN A N 1
ATOM 712 C CA . GLN A 1 90 ? -9.949 -0.705 13.363 1.00 95.75 90 GLN A CA 1
ATOM 713 C C . GLN A 1 90 ? -10.266 0.319 14.463 1.00 95.75 90 GLN A C 1
ATOM 715 O O . GLN A 1 90 ? -10.974 0.006 15.423 1.00 95.75 90 GLN A O 1
ATOM 720 N N . MET A 1 91 ? -9.796 1.559 14.315 1.00 96.31 91 MET A N 1
ATOM 721 C CA . MET A 1 91 ? -10.044 2.635 15.276 1.00 96.31 91 MET A CA 1
ATOM 722 C C . MET A 1 91 ? -11.520 3.050 15.318 1.00 96.31 91 MET A C 1
ATOM 724 O O . MET A 1 91 ? -12.073 3.276 16.400 1.00 96.31 91 MET A O 1
ATOM 728 N N . ARG A 1 92 ? -12.185 3.117 14.159 1.00 96.38 92 ARG A N 1
ATOM 729 C CA . ARG A 1 92 ? -13.625 3.391 14.055 1.00 96.38 92 ARG A CA 1
ATOM 730 C C . ARG A 1 92 ? -14.436 2.327 14.792 1.00 96.38 92 ARG A C 1
ATOM 732 O O . ARG A 1 92 ? -15.274 2.676 15.627 1.00 96.38 92 ARG A O 1
ATOM 739 N N . ASN A 1 93 ? -14.125 1.053 14.565 1.00 95.88 93 ASN A N 1
ATOM 740 C CA . ASN A 1 93 ? -14.768 -0.070 15.243 1.00 95.88 93 ASN A CA 1
ATOM 741 C C . ASN A 1 93 ? -14.521 -0.049 16.755 1.00 95.88 93 ASN A C 1
ATOM 743 O O . ASN A 1 93 ? -15.464 -0.183 17.537 1.00 95.88 93 ASN A O 1
ATOM 747 N N . ALA A 1 94 ? -13.284 0.204 17.188 1.00 94.75 94 ALA A N 1
ATOM 748 C CA . ALA A 1 94 ? -12.955 0.343 18.605 1.00 94.75 94 ALA A CA 1
ATOM 749 C C . ALA A 1 94 ? -13.736 1.492 19.265 1.00 94.75 94 ALA A C 1
ATOM 751 O O . ALA A 1 94 ? -14.292 1.323 20.350 1.00 94.75 94 ALA A O 1
ATOM 752 N N . THR A 1 95 ? -13.857 2.634 18.583 1.00 95.19 95 THR A N 1
ATOM 753 C CA . THR A 1 95 ? -14.628 3.793 19.060 1.00 95.19 95 THR A CA 1
ATOM 754 C C . THR A 1 95 ? -16.111 3.459 19.193 1.00 95.19 95 THR A C 1
ATOM 756 O O . THR A 1 95 ? -16.742 3.815 20.189 1.00 95.19 95 THR A O 1
ATOM 759 N N . GLN A 1 96 ? -16.689 2.766 18.210 1.00 95.75 96 GLN A N 1
ATOM 760 C CA . GLN A 1 96 ? -18.094 2.369 18.251 1.00 95.75 96 GLN A CA 1
ATOM 761 C C . GLN A 1 96 ? -18.362 1.356 19.369 1.00 95.75 96 GLN A C 1
ATOM 763 O O . GLN A 1 96 ? -19.352 1.488 20.090 1.00 95.75 96 GLN A O 1
ATOM 768 N N . ASN A 1 97 ? -17.475 0.379 19.549 1.00 95.06 97 ASN A N 1
ATOM 769 C CA . ASN A 1 97 ? -17.574 -0.591 20.635 1.00 95.06 97 ASN A CA 1
ATOM 770 C C . ASN A 1 97 ? -17.457 0.091 21.997 1.00 95.06 97 ASN A C 1
ATOM 772 O O . ASN A 1 97 ? -18.273 -0.168 22.875 1.00 95.06 97 ASN A O 1
ATOM 776 N N . LEU A 1 98 ? -16.516 1.025 22.153 1.00 95.44 98 LEU A N 1
ATOM 777 C CA . LEU A 1 98 ? -16.376 1.797 23.382 1.00 95.44 98 LEU A CA 1
ATOM 778 C C . LEU A 1 98 ? -17.645 2.599 23.691 1.00 95.44 98 LEU A C 1
ATOM 780 O O . LEU A 1 98 ? -18.117 2.560 24.824 1.00 95.44 98 LEU A O 1
ATOM 784 N N . LYS A 1 99 ? -18.238 3.274 22.696 1.00 95.38 99 LYS A N 1
ATOM 785 C CA . LYS A 1 99 ? -19.509 3.999 22.870 1.00 95.38 99 LYS A CA 1
ATOM 786 C C . LYS A 1 99 ? -20.627 3.079 23.362 1.00 95.38 99 LYS A C 1
ATOM 788 O O . LYS A 1 99 ? -21.285 3.417 24.341 1.00 95.38 99 LYS A O 1
ATOM 793 N N . LYS A 1 100 ? -20.785 1.899 22.752 1.00 94.81 100 LYS A N 1
ATOM 794 C CA . LYS A 1 100 ? -21.772 0.892 23.183 1.00 94.81 100 LYS A CA 1
ATOM 795 C C . LYS A 1 100 ? -21.532 0.436 24.622 1.00 94.81 100 LYS A C 1
ATOM 797 O O . LYS A 1 100 ? -22.474 0.360 25.406 1.00 94.81 100 LYS A O 1
ATOM 802 N N . THR A 1 101 ? -20.281 0.163 24.989 1.00 93.75 101 THR A N 1
ATOM 803 C CA . THR A 1 101 ? -19.929 -0.245 26.356 1.00 93.75 101 THR A CA 1
ATOM 804 C C . THR A 1 101 ? -20.236 0.863 27.360 1.00 93.75 101 THR A C 1
ATOM 806 O O . THR A 1 101 ? -20.832 0.592 28.398 1.00 93.75 101 THR A O 1
ATOM 809 N N . VAL A 1 102 ? -19.895 2.117 27.048 1.00 94.94 102 VAL A N 1
ATOM 810 C CA . VAL A 1 102 ? -20.194 3.273 27.908 1.00 94.94 102 VAL A CA 1
ATOM 811 C C . VAL A 1 102 ? -21.702 3.470 28.068 1.00 94.94 102 VAL A C 1
ATOM 813 O O . VAL A 1 102 ? -22.169 3.696 29.183 1.00 94.94 102 VAL A O 1
ATOM 816 N N . GLU A 1 103 ? -22.479 3.348 26.992 1.00 94.38 103 GLU A N 1
ATOM 817 C CA . GLU A 1 103 ? -23.944 3.421 27.052 1.00 94.38 103 GLU A CA 1
ATOM 818 C C . GLU A 1 103 ? -24.540 2.290 27.897 1.00 94.38 103 GLU A C 1
ATOM 820 O O . GLU A 1 103 ? -25.385 2.556 28.752 1.00 94.38 103 GLU A O 1
ATOM 8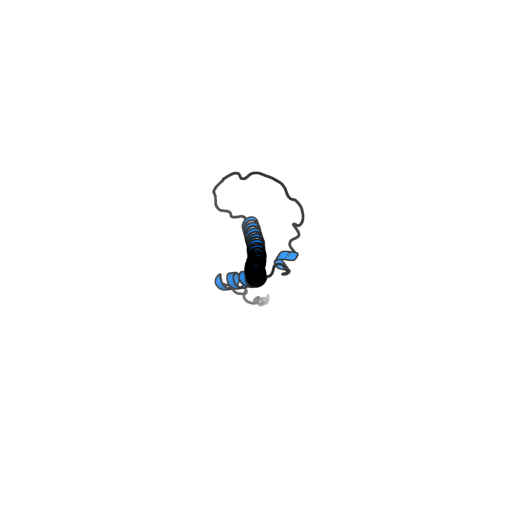25 N N . SER A 1 104 ? -24.058 1.055 27.735 1.00 93.31 104 SER A N 1
ATOM 826 C CA . SER A 1 104 ? -24.480 -0.087 28.553 1.00 93.31 104 SER A CA 1
ATOM 827 C C . SER A 1 104 ? -24.173 0.132 30.035 1.00 93.31 104 SER A C 1
ATOM 829 O O . SER A 1 104 ? -25.034 -0.096 30.882 1.00 93.31 104 SER A O 1
ATOM 831 N N . VAL A 1 105 ? -22.965 0.597 30.369 1.00 93.62 105 VAL A N 1
ATOM 832 C CA . VAL A 1 105 ? -22.577 0.897 31.758 1.00 93.62 105 VAL A CA 1
ATOM 833 C C . VAL A 1 105 ? -23.441 2.023 32.326 1.00 93.62 105 VAL A C 1
ATOM 835 O O . VAL A 1 105 ? -23.909 1.9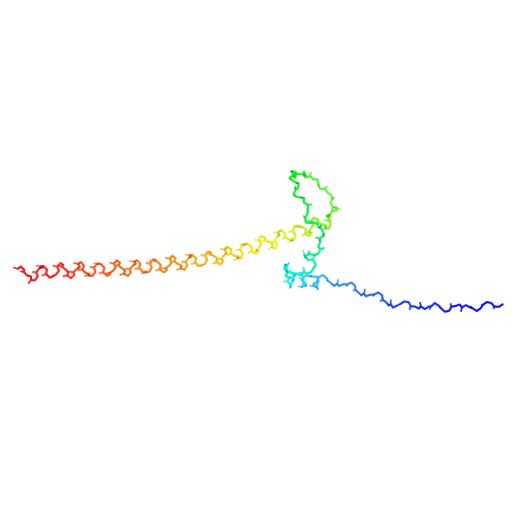28 33.459 1.00 93.62 105 VAL A O 1
ATOM 838 N N . ARG A 1 106 ? -23.721 3.065 31.536 1.00 93.12 106 ARG A N 1
ATOM 839 C CA . ARG A 1 106 ? -24.611 4.160 31.939 1.00 93.12 106 ARG A CA 1
ATOM 840 C C . ARG A 1 106 ? -26.026 3.660 32.228 1.00 93.12 106 ARG A C 1
ATOM 842 O O . ARG A 1 106 ? -26.606 4.060 33.231 1.00 93.12 106 ARG A O 1
ATOM 849 N N . GLN A 1 107 ? -26.577 2.798 31.376 1.00 92.50 107 GLN A N 1
ATOM 850 C CA . GLN A 1 107 ? -27.902 2.212 31.586 1.00 92.50 107 GLN A CA 1
ATOM 851 C C . GLN A 1 107 ? -27.937 1.335 32.839 1.00 92.50 107 GLN A C 1
ATOM 853 O O . GLN A 1 107 ? -28.843 1.486 33.651 1.00 92.50 107 GLN A O 1
ATOM 858 N N . GLN A 1 108 ? -26.931 0.480 33.043 1.00 91.31 108 GLN A N 1
ATOM 859 C CA . GLN A 1 108 ? -26.828 -0.347 34.250 1.00 91.31 108 GLN A CA 1
ATOM 860 C C . GLN A 1 108 ? -26.740 0.504 35.521 1.00 91.31 108 GLN A C 1
ATOM 862 O O . GLN A 1 108 ? -27.414 0.203 36.503 1.00 91.31 108 GLN A O 1
ATOM 867 N N . ALA A 1 109 ? -25.966 1.593 35.496 1.00 90.88 109 ALA A N 1
ATOM 868 C CA . ALA A 1 109 ? -25.877 2.520 36.619 1.00 90.88 109 ALA A CA 1
ATOM 869 C C . ALA A 1 109 ? -27.223 3.202 36.915 1.00 90.88 109 ALA A C 1
ATOM 871 O O . ALA A 1 109 ? -27.609 3.302 38.075 1.00 90.88 109 ALA A O 1
ATOM 872 N N . LEU A 1 110 ? -27.962 3.631 35.884 1.00 90.56 110 LEU A N 1
ATOM 873 C CA . LEU A 1 110 ? -29.291 4.229 36.057 1.00 90.56 110 LEU A CA 1
ATOM 874 C C . LEU A 1 110 ? -30.296 3.239 36.659 1.00 90.56 110 LEU A C 1
ATOM 876 O O . LEU A 1 110 ? -31.012 3.607 37.585 1.00 90.56 110 LEU A O 1
ATOM 880 N N . VAL A 1 111 ? -30.310 1.991 36.180 1.00 91.19 111 VAL A N 1
ATOM 881 C CA . VAL A 1 111 ? -31.182 0.933 36.719 1.00 91.19 111 VAL A CA 1
ATOM 882 C C . VAL A 1 111 ? -30.856 0.657 38.188 1.00 91.19 111 VAL A C 1
ATOM 884 O O . VAL A 1 111 ? -31.754 0.639 39.026 1.00 91.19 111 VAL A O 1
ATOM 887 N N . ALA A 1 112 ? -29.571 0.527 38.529 1.00 86.62 112 ALA A N 1
ATOM 888 C CA . ALA A 1 112 ? -29.144 0.290 39.906 1.00 86.62 112 ALA A CA 1
ATOM 889 C C . ALA A 1 112 ? -29.543 1.431 40.860 1.00 86.62 112 ALA A C 1
ATOM 891 O O . ALA A 1 112 ? -29.917 1.172 42.001 1.00 86.62 112 ALA A O 1
ATOM 892 N N . ILE A 1 113 ? -29.497 2.687 40.400 1.00 86.38 113 ILE A N 1
ATOM 893 C CA . ILE A 1 113 ? -29.963 3.841 41.183 1.00 86.38 113 ILE A CA 1
ATOM 894 C C . ILE A 1 113 ? -31.480 3.756 41.404 1.00 86.38 113 ILE A C 1
ATOM 896 O O . ILE A 1 113 ? -31.928 3.860 42.545 1.00 86.38 113 ILE A O 1
ATOM 900 N N . SER A 1 114 ? -32.266 3.486 40.355 1.00 84.12 114 SER A N 1
ATOM 901 C CA . SER A 1 114 ? -33.726 3.359 40.481 1.00 84.12 114 SER A CA 1
ATOM 902 C C . SER A 1 114 ? -34.169 2.175 41.350 1.00 84.12 114 SER A C 1
ATOM 904 O O . SER A 1 114 ? -35.171 2.263 42.057 1.00 84.12 114 SER A O 1
ATOM 906 N N . ASP A 1 115 ? -33.420 1.072 41.346 1.00 81.69 115 ASP A N 1
ATOM 907 C CA . ASP A 1 115 ? -33.714 -0.097 42.182 1.00 81.69 115 ASP A CA 1
ATOM 908 C C . ASP A 1 115 ? -33.448 0.172 43.673 1.00 81.69 115 ASP A C 1
ATOM 910 O O . ASP A 1 115 ? -34.131 -0.388 44.533 1.00 81.69 115 ASP A O 1
ATOM 914 N N . CYS A 1 116 ? -32.483 1.038 43.996 1.00 74.19 116 CYS A N 1
ATOM 915 C CA . CYS A 1 116 ? -32.216 1.478 45.366 1.00 74.19 116 CYS A CA 1
ATOM 916 C C . CYS A 1 116 ? -33.293 2.440 45.894 1.00 74.19 116 CYS A C 1
ATOM 918 O O . CYS A 1 116 ? -33.659 2.352 47.067 1.00 74.19 116 CYS A O 1
ATOM 920 N N . GLU A 1 117 ? -33.827 3.319 45.042 1.00 72.38 117 GLU A N 1
ATOM 921 C CA . GLU A 1 117 ? -34.906 4.249 45.410 1.00 72.38 117 GLU A CA 1
ATOM 922 C C . GLU A 1 117 ? -36.239 3.528 45.657 1.00 72.38 117 GLU A C 1
ATOM 924 O O . GLU A 1 117 ? -36.952 3.874 46.589 1.00 72.38 117 GLU A O 1
ATOM 929 N N . ASN A 1 118 ? -36.551 2.476 44.893 1.00 69.88 118 ASN A N 1
ATOM 930 C CA . ASN A 1 118 ? -37.788 1.697 45.058 1.00 69.88 118 ASN A CA 1
ATOM 931 C C . ASN A 1 118 ? -37.768 0.703 46.238 1.00 69.88 118 ASN A C 1
ATOM 933 O O . ASN A 1 118 ? -38.780 0.059 46.517 1.00 69.88 118 ASN A O 1
ATOM 937 N N . ARG A 1 119 ? -36.615 0.516 46.894 1.00 60.12 119 ARG A N 1
ATOM 938 C CA . ARG A 1 119 ? -36.443 -0.384 48.051 1.00 60.12 119 ARG A CA 1
ATOM 939 C C . ARG A 1 119 ? -36.356 0.346 49.396 1.00 60.12 119 ARG A C 1
ATOM 941 O O . ARG A 1 119 ? -36.280 -0.339 50.417 1.00 60.12 119 ARG A O 1
ATOM 948 N N . SER A 1 120 ? -36.335 1.679 49.392 1.00 52.78 120 SER A N 1
ATOM 949 C CA . SER A 1 120 ? -36.369 2.529 50.596 1.00 52.78 120 SER A CA 1
ATOM 950 C C . SER A 1 120 ? -37.785 3.021 50.872 1.00 52.78 120 SER A C 1
ATOM 952 O O . SER A 1 120 ? -38.107 3.194 52.067 1.00 52.78 120 SER A O 1
#

Sequence (120 aa):
MFKSKRKTELPALPEVPSWDQMEEDLKASATSDIVFISSPFAGGITDGMPTEKSTDEFNKDDLFEKARDFVMKNDNILQNMQVLEEKQEQMRNATQNLKKTVESVRQQALVAISDCENRS

Organism: Halocaridina rubra (NCBI:txid373956)

Secondary structure (DSSP, 8-state):
-PPPPP--PPPPPPPPPPHHHHHHHHHH--TTSHHHH--S---------------S---HHHHHHHHHHHHHHHHHHHHHHHHHHHHHHHHHHHHHHHHHHHHHHHHHHHHHHHHHHTT-

Foldseek 3Di:
DDDDDDDPDDDDDDDDDDPVVVVVCLVVDDCPDCVNVVDPPPDDDDDDDDDDDDDDDPPVVVVVVVSVVVVVVVVVVVVVVVVVVVVVVVVVVVVVVVVVVVVVVVVVVVVVVVVVVVVD

pLDDT: mean 78.36, std 18.06, range [38.03, 96.5]

Radius of gyration: 34.01 Å; chains: 1; bounding box: 70×33×120 Å

InterPro domains:
  IPR028227 Uncharacterised protein family UPF0449 [PF15136] (5-103)
  IPR028227 Uncharacterised protein family UPF0449 [PTHR34766] (3-110)